Protein AF-A0A9D0W050-F1 (afdb_monomer_lite)

pLDDT: mean 95.97, std 3.52, range [81.81, 98.75]

Secondary structure (DSSP, 8-state):
-HHHHHHHHHHHHHHHHHSHHHHHHHHHHHHHHH--SSS-HHHHHHHHHHHHHHTT-HHHHHHHHHH-

Radius of gyration: 12.79 Å; chains: 1; bounding box: 33×18×28 Å

Structure (mmCIF, N/CA/C/O backbone):
data_AF-A0A9D0W050-F1
#
_entry.id   AF-A0A9D0W050-F1
#
loop_
_atom_site.group_PDB
_atom_site.id
_atom_site.type_symbol
_atom_site.label_atom_id
_atom_site.label_alt_id
_atom_site.label_comp_id
_atom_site.label_asym_id
_atom_site.label_entity_id
_atom_site.label_seq_id
_atom_site.pdbx_PDB_ins_code
_atom_site.Cartn_x
_atom_site.Cartn_y
_atom_site.Cartn_z
_atom_site.occupancy
_atom_site.B_iso_or_equiv
_atom_site.auth_seq_id
_atom_site.auth_comp_id
_atom_site.auth_asym_id
_atom_site.auth_atom_id
_atom_site.pdbx_PDB_model_num
ATOM 1 N N . MET A 1 1 ? 7.895 3.334 9.843 1.00 81.81 1 MET A N 1
ATOM 2 C CA . MET A 1 1 ? 8.160 2.241 8.881 1.00 81.81 1 MET A CA 1
ATOM 3 C C . MET A 1 1 ? 8.655 2.795 7.538 1.00 81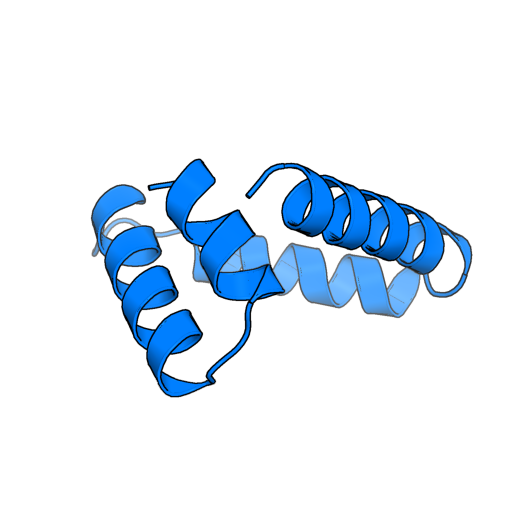.81 1 MET A C 1
ATOM 5 O O . MET A 1 1 ? 8.284 2.277 6.491 1.00 81.81 1 MET A O 1
ATOM 9 N N . LYS A 1 2 ? 9.504 3.838 7.560 1.00 92.12 2 LYS A N 1
ATOM 10 C CA . LYS A 1 2 ? 9.868 4.616 6.361 1.00 92.12 2 LYS A CA 1
ATOM 11 C C . LYS A 1 2 ? 10.545 3.758 5.292 1.00 92.12 2 LYS A C 1
ATOM 13 O O . LYS A 1 2 ? 10.083 3.742 4.164 1.00 92.12 2 LYS A O 1
ATOM 18 N N . ASP A 1 3 ? 11.486 2.909 5.693 1.00 97.19 3 ASP A N 1
ATOM 19 C CA . ASP A 1 3 ? 12.187 2.008 4.773 1.00 97.19 3 ASP A CA 1
ATOM 20 C C . ASP A 1 3 ? 11.240 1.095 3.975 1.00 97.19 3 ASP A C 1
ATOM 22 O O . ASP A 1 3 ? 11.490 0.795 2.811 1.00 97.19 3 ASP A O 1
ATOM 26 N N . LYS A 1 4 ? 10.140 0.636 4.588 1.00 97.44 4 LYS A N 1
ATOM 27 C CA . LYS A 1 4 ? 9.146 -0.217 3.920 1.00 97.44 4 LYS A CA 1
ATOM 28 C C . LYS A 1 4 ? 8.275 0.583 2.953 1.00 97.44 4 LYS A C 1
ATOM 30 O O . LYS A 1 4 ? 7.981 0.077 1.875 1.00 97.44 4 LYS A O 1
ATOM 35 N N . LEU A 1 5 ? 7.910 1.817 3.305 1.00 96.06 5 LEU A N 1
ATOM 36 C CA . LEU A 1 5 ? 7.216 2.736 2.396 1.00 96.06 5 LEU A CA 1
ATOM 37 C C . LEU A 1 5 ? 8.081 3.048 1.170 1.00 96.06 5 LEU A C 1
ATOM 39 O O . LEU A 1 5 ? 7.622 2.883 0.042 1.00 96.06 5 LEU A O 1
ATOM 43 N N . ASP A 1 6 ? 9.352 3.388 1.385 1.00 97.12 6 ASP A N 1
ATOM 44 C CA . ASP A 1 6 ? 10.299 3.698 0.310 1.00 97.12 6 ASP A CA 1
ATOM 45 C C . ASP A 1 6 ? 10.490 2.499 -0.637 1.00 97.12 6 ASP A C 1
ATOM 47 O O . ASP A 1 6 ? 10.533 2.661 -1.860 1.00 97.12 6 ASP A O 1
ATOM 51 N N . GLN A 1 7 ? 10.544 1.276 -0.093 1.00 97.88 7 GLN A N 1
ATOM 52 C CA . GLN A 1 7 ? 10.589 0.039 -0.884 1.00 97.88 7 GLN A CA 1
ATOM 53 C C . GLN A 1 7 ? 9.351 -0.132 -1.768 1.00 97.88 7 GLN A C 1
ATOM 55 O O . GLN A 1 7 ? 9.496 -0.427 -2.956 1.00 97.88 7 GLN A O 1
ATOM 60 N N . VAL A 1 8 ? 8.150 0.060 -1.211 1.00 96.12 8 VAL A N 1
ATOM 61 C CA . VAL A 1 8 ? 6.890 -0.058 -1.960 1.00 96.12 8 VAL A CA 1
ATOM 62 C C . VAL A 1 8 ? 6.822 0.993 -3.062 1.00 96.12 8 VAL A C 1
ATOM 64 O O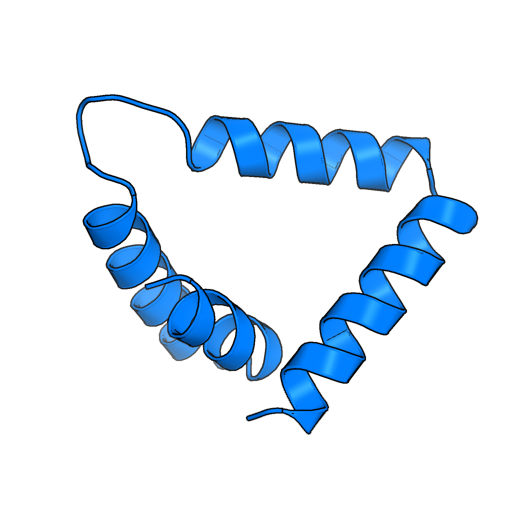 . VAL A 1 8 ? 6.539 0.651 -4.206 1.00 96.12 8 VAL A O 1
ATOM 67 N N . MET A 1 9 ? 7.145 2.251 -2.757 1.00 94.75 9 MET A N 1
ATOM 68 C CA . MET A 1 9 ? 7.140 3.334 -3.744 1.00 94.75 9 MET A CA 1
ATOM 69 C C . MET A 1 9 ? 8.130 3.066 -4.882 1.00 94.75 9 MET A C 1
ATOM 71 O O . MET A 1 9 ? 7.771 3.176 -6.055 1.00 94.75 9 MET A O 1
ATOM 75 N N . THR A 1 10 ? 9.351 2.641 -4.546 1.00 97.94 10 THR A N 1
ATOM 76 C CA . THR A 1 10 ? 10.383 2.293 -5.535 1.00 97.94 10 THR A CA 1
ATOM 77 C C . THR A 1 10 ? 9.939 1.128 -6.420 1.00 97.94 10 THR A C 1
ATOM 79 O O . THR A 1 10 ? 10.128 1.155 -7.638 1.00 97.94 10 THR A O 1
ATOM 82 N N . LEU A 1 11 ? 9.331 0.094 -5.827 1.00 96.81 11 LEU A N 1
ATOM 83 C CA . LEU A 1 11 ? 8.813 -1.048 -6.573 1.00 96.81 11 LEU A CA 1
ATOM 84 C C . LEU A 1 11 ? 7.696 -0.625 -7.530 1.00 96.81 11 LEU A C 1
ATOM 86 O O . LEU A 1 11 ? 7.748 -0.997 -8.700 1.00 96.81 11 LEU A O 1
ATOM 90 N N . THR A 1 12 ? 6.723 0.156 -7.058 1.00 96.38 12 THR A N 1
ATOM 91 C CA . THR A 1 12 ? 5.597 0.624 -7.878 1.00 96.38 12 THR A CA 1
ATOM 92 C C . THR A 1 12 ? 6.087 1.446 -9.066 1.00 96.38 12 THR A C 1
ATOM 94 O O . THR A 1 12 ? 5.703 1.146 -10.190 1.00 96.38 12 THR A O 1
ATOM 97 N N . GLN A 1 13 ? 7.019 2.383 -8.860 1.00 97.31 13 GLN A N 1
ATOM 98 C CA . GLN A 1 13 ? 7.617 3.169 -9.951 1.00 97.31 13 GLN A CA 1
ATOM 99 C C . GLN A 1 13 ? 8.319 2.290 -10.994 1.00 97.31 13 GLN A C 1
ATOM 101 O O . GLN A 1 13 ? 8.216 2.525 -12.199 1.00 97.31 13 GLN A O 1
ATOM 106 N N . ARG A 1 14 ? 9.038 1.253 -10.547 1.00 98.31 14 ARG A N 1
ATOM 107 C CA . ARG A 1 14 ? 9.667 0.294 -11.461 1.00 98.31 14 ARG A CA 1
ATOM 108 C C . ARG A 1 14 ? 8.617 -0.499 -12.242 1.00 98.31 14 ARG A C 1
ATOM 110 O O . ARG A 1 14 ? 8.771 -0.673 -13.445 1.00 98.31 14 ARG A O 1
ATOM 117 N N . LEU A 1 15 ? 7.558 -0.962 -11.579 1.00 98.25 15 LEU A N 1
ATOM 118 C CA . LEU A 1 15 ? 6.478 -1.716 -12.219 1.00 98.25 15 LEU A CA 1
ATOM 119 C C . LEU A 1 15 ? 5.713 -0.866 -13.240 1.00 98.25 15 LEU A C 1
ATOM 121 O O . LEU A 1 15 ? 5.446 -1.352 -14.331 1.00 98.25 15 LEU A O 1
ATOM 125 N N . GLU A 1 16 ? 5.455 0.410 -12.952 1.00 97.56 16 GLU A N 1
ATOM 126 C CA . GLU A 1 16 ? 4.847 1.337 -13.915 1.00 97.56 16 GLU A CA 1
ATOM 127 C C . GLU A 1 16 ? 5.676 1.480 -15.198 1.00 97.56 16 GLU A C 1
ATOM 129 O O . GLU A 1 16 ? 5.113 1.647 -16.279 1.00 97.56 16 GLU A O 1
ATOM 134 N N . LYS A 1 17 ? 7.008 1.402 -15.095 1.00 97.94 17 LYS A N 1
ATOM 135 C CA . LYS A 1 17 ? 7.912 1.460 -16.247 1.00 97.94 17 LYS A CA 1
ATOM 136 C C . LYS A 1 17 ? 8.000 0.129 -16.995 1.00 97.94 17 LYS A C 1
ATOM 138 O O . LYS A 1 17 ? 7.970 0.126 -18.224 1.00 97.94 17 LYS A O 1
ATOM 143 N N . ASP A 1 18 ? 8.155 -0.971 -16.265 1.00 98.50 18 ASP A N 1
ATOM 144 C CA . ASP A 1 18 ? 8.463 -2.283 -16.842 1.00 98.50 18 ASP A CA 1
ATOM 145 C C . ASP A 1 18 ? 7.193 -3.040 -17.293 1.00 98.50 18 ASP A C 1
ATOM 147 O O . ASP A 1 18 ? 7.246 -3.796 -18.262 1.00 98.50 18 ASP A O 1
ATOM 151 N N . TYR A 1 19 ? 6.052 -2.808 -16.630 1.00 98.38 19 TYR A N 1
ATOM 152 C CA . TYR A 1 19 ? 4.753 -3.471 -16.847 1.00 98.38 19 TYR A CA 1
ATOM 153 C C . TYR A 1 19 ? 3.581 -2.461 -16.836 1.00 98.38 19 TYR A C 1
ATOM 155 O O . TYR A 1 19 ? 2.658 -2.552 -16.020 1.00 98.38 19 TYR A O 1
ATOM 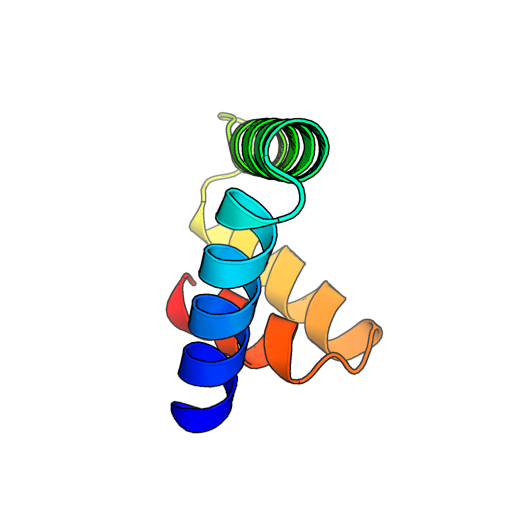163 N N . PRO A 1 20 ? 3.593 -1.454 -17.730 1.00 97.94 20 PRO A N 1
ATOM 164 C CA . PRO A 1 20 ? 2.694 -0.300 -17.648 1.00 97.94 20 PRO A CA 1
ATOM 165 C C . PRO A 1 20 ? 1.204 -0.655 -17.740 1.00 97.94 20 PRO A C 1
ATOM 167 O O . PRO A 1 20 ? 0.374 -0.004 -17.102 1.00 97.94 20 PRO A O 1
ATOM 170 N N . VAL A 1 21 ? 0.839 -1.670 -18.530 1.00 98.25 21 VAL A N 1
ATOM 171 C CA . VAL A 1 21 ? -0.567 -2.043 -18.756 1.00 98.25 21 VAL A CA 1
ATOM 172 C C . VAL A 1 21 ? -1.149 -2.702 -17.508 1.00 98.25 21 VAL A C 1
ATOM 174 O O . VAL A 1 21 ? -2.217 -2.313 -17.032 1.00 98.25 21 VAL A O 1
ATOM 177 N N . GLU A 1 22 ? -0.430 -3.669 -16.948 1.00 98.25 22 GLU A N 1
ATOM 178 C CA . GLU A 1 22 ? -0.813 -4.416 -15.758 1.00 98.25 22 GLU A CA 1
ATOM 179 C C . GLU A 1 22 ? -0.852 -3.501 -14.536 1.00 98.25 22 GLU A C 1
ATOM 181 O O . GLU A 1 22 ? -1.834 -3.503 -13.788 1.00 98.25 22 GLU A O 1
ATOM 186 N N . THR A 1 23 ? 0.181 -2.672 -14.357 1.00 98.25 23 THR A N 1
ATOM 187 C CA . THR A 1 23 ? 0.250 -1.738 -13.232 1.00 98.25 23 THR A CA 1
ATOM 188 C C . THR A 1 23 ? -0.848 -0.684 -13.314 1.00 98.25 23 THR A C 1
ATOM 190 O O . THR A 1 23 ? -1.522 -0.437 -12.314 1.00 98.25 23 THR A O 1
ATOM 193 N N . SER A 1 24 ? -1.125 -0.126 -14.498 1.00 97.75 24 SER A N 1
ATOM 194 C CA . SER A 1 24 ? -2.253 0.798 -14.679 1.00 97.75 24 SER A CA 1
ATOM 195 C C . SER A 1 24 ? -3.597 0.131 -14.364 1.00 97.75 24 SER A C 1
ATOM 197 O O . SER A 1 24 ? -4.443 0.721 -13.683 1.00 97.75 24 SER A O 1
ATOM 199 N N . GLY A 1 25 ? -3.785 -1.121 -14.796 1.00 98.50 25 GLY A N 1
ATOM 200 C CA . GLY A 1 25 ? -4.972 -1.913 -14.477 1.00 98.50 25 GLY A CA 1
ATOM 201 C C . GLY A 1 25 ? -5.165 -2.091 -12.970 1.00 98.50 25 GLY A C 1
ATOM 202 O O . GLY A 1 25 ? -6.252 -1.823 -12.452 1.00 98.50 25 GLY A O 1
ATOM 203 N N . PHE A 1 26 ? -4.101 -2.467 -12.259 1.00 97.62 26 PHE A N 1
ATOM 204 C CA . PHE A 1 26 ? -4.120 -2.625 -10.807 1.00 97.62 26 PHE A CA 1
ATOM 205 C C . PHE A 1 26 ? -4.418 -1.308 -10.075 1.00 97.62 26 PHE A C 1
ATOM 207 O O . PHE A 1 26 ? -5.312 -1.271 -9.232 1.00 97.62 26 PHE A O 1
ATOM 214 N N . LEU A 1 27 ? -3.741 -0.209 -10.426 1.00 96.50 27 LEU A N 1
ATOM 215 C CA . LEU A 1 27 ? -3.958 1.096 -9.786 1.00 96.50 27 LEU A CA 1
ATOM 216 C C . LEU A 1 27 ? -5.372 1.640 -10.042 1.00 96.50 27 LEU A C 1
ATOM 218 O O . LEU A 1 27 ? -5.986 2.243 -9.160 1.00 96.50 27 LEU A O 1
ATOM 222 N N . SER A 1 28 ? -5.926 1.394 -11.232 1.00 97.50 28 SER A N 1
ATOM 223 C CA . SER A 1 28 ? -7.312 1.745 -11.557 1.00 97.50 28 SER A CA 1
ATOM 224 C C . SER A 1 28 ? -8.315 0.939 -10.729 1.00 97.50 28 SER A C 1
ATOM 226 O O . SER A 1 28 ? -9.292 1.498 -10.221 1.00 97.50 28 SER A O 1
ATOM 228 N N . PHE A 1 29 ? -8.062 -0.362 -10.553 1.00 97.12 29 PHE A N 1
ATOM 229 C CA . PHE A 1 29 ? -8.843 -1.211 -9.658 1.00 97.12 29 PHE A CA 1
ATOM 230 C C . PHE A 1 29 ? -8.779 -0.702 -8.213 1.00 97.12 29 PHE A C 1
ATOM 232 O O . PHE A 1 29 ? -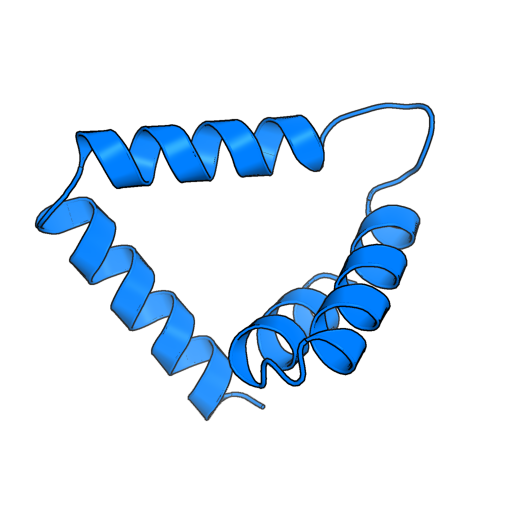9.833 -0.455 -7.627 1.00 97.12 29 PHE A O 1
ATOM 239 N N . LEU A 1 30 ? -7.575 -0.464 -7.682 1.00 95.25 30 LEU A N 1
ATOM 240 C CA . LEU A 1 30 ? -7.359 0.025 -6.319 1.00 95.25 30 LEU A CA 1
ATOM 241 C C . LEU A 1 30 ? -8.124 1.331 -6.074 1.00 95.25 30 LEU A C 1
ATOM 243 O O . LEU A 1 30 ? -8.937 1.417 -5.159 1.00 95.25 30 LEU A O 1
ATOM 247 N N . LYS A 1 31 ? -7.973 2.314 -6.971 1.00 94.19 31 LYS A N 1
ATOM 248 C CA . LYS A 1 31 ? -8.690 3.594 -6.888 1.00 94.19 31 LYS A CA 1
ATOM 249 C C . LYS A 1 31 ? -10.210 3.418 -6.841 1.00 94.19 31 LYS A C 1
ATOM 251 O O . LYS A 1 31 ? -10.900 4.174 -6.162 1.00 94.19 31 LYS A O 1
ATOM 256 N N . ARG A 1 32 ? -10.757 2.457 -7.591 1.00 95.00 32 ARG A N 1
ATOM 257 C CA . ARG A 1 32 ? -12.201 2.180 -7.604 1.00 95.00 32 ARG A CA 1
ATOM 258 C C . ARG A 1 32 ? -12.662 1.429 -6.359 1.00 95.00 32 ARG A C 1
ATOM 260 O O . ARG A 1 32 ? -13.765 1.708 -5.901 1.00 95.00 32 ARG A 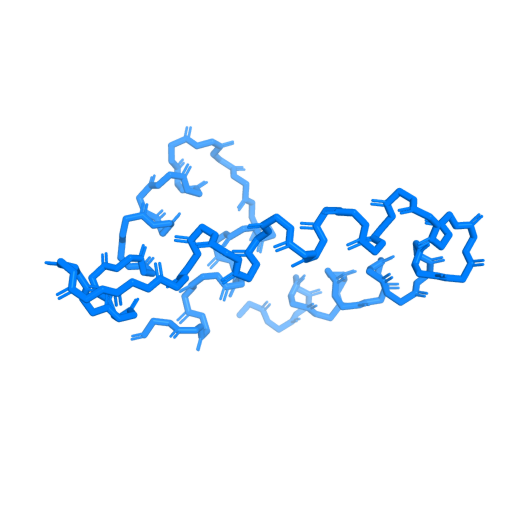O 1
ATOM 267 N N . ALA A 1 33 ? -11.850 0.518 -5.827 1.00 93.94 33 ALA A N 1
ATOM 268 C CA . ALA A 1 33 ? -12.137 -0.184 -4.578 1.00 93.94 33 ALA A CA 1
ATOM 269 C C . ALA A 1 33 ? -12.170 0.794 -3.390 1.00 93.94 33 ALA A C 1
ATOM 271 O O . ALA A 1 33 ? -13.093 0.750 -2.572 1.00 93.94 33 ALA A O 1
ATOM 272 N N . GLU A 1 34 ? -11.243 1.756 -3.367 1.00 93.31 34 GLU A N 1
ATOM 273 C CA . GLU A 1 34 ? -11.187 2.800 -2.339 1.00 93.31 34 GLU A CA 1
ATOM 274 C C . GLU A 1 34 ? -12.227 3.912 -2.537 1.00 93.31 34 GLU A C 1
ATOM 276 O O . GLU A 1 34 ? -12.657 4.555 -1.581 1.00 93.31 34 GLU A O 1
ATOM 281 N N . ALA A 1 35 ? -12.787 4.065 -3.737 1.00 88.94 35 ALA A N 1
ATOM 282 C CA . ALA A 1 35 ? -13.889 4.993 -3.982 1.00 88.94 35 ALA A CA 1
ATOM 283 C C . ALA A 1 35 ? -15.236 4.505 -3.411 1.00 88.94 35 ALA A C 1
ATOM 285 O O . ALA A 1 35 ? -15.503 3.313 -3.265 1.00 88.94 35 ALA A O 1
ATOM 286 N N . GLY A 1 36 ? -16.144 5.431 -3.115 1.00 85.50 36 GLY A N 1
ATOM 287 C CA . GLY A 1 36 ? -17.511 5.109 -2.702 1.00 85.50 36 GLY A CA 1
ATOM 288 C C . GLY A 1 36 ? -18.009 5.999 -1.574 1.00 85.50 36 GLY A C 1
ATOM 289 O O . GLY A 1 36 ? -17.260 6.779 -1.006 1.00 85.50 36 GLY A O 1
ATOM 290 N N . LYS A 1 37 ? -19.310 5.896 -1.295 1.00 84.81 37 LYS A N 1
ATOM 291 C CA . LYS A 1 37 ? -20.019 6.745 -0.321 1.00 84.81 37 LYS A CA 1
ATOM 292 C C . LYS A 1 37 ? -20.651 5.975 0.840 1.00 84.81 37 LYS A C 1
ATOM 294 O O . LYS A 1 37 ? -21.194 6.594 1.742 1.00 84.81 37 LYS A O 1
ATOM 299 N N . ALA A 1 38 ? -20.631 4.641 0.786 1.00 96.00 38 ALA A N 1
ATOM 300 C CA . ALA A 1 38 ? -21.165 3.801 1.859 1.00 96.00 38 ALA A CA 1
ATOM 301 C C . ALA A 1 38 ? -20.216 3.737 3.067 1.00 96.00 38 ALA A C 1
ATOM 303 O O . ALA A 1 38 ? -20.685 3.642 4.194 1.00 96.00 38 ALA A O 1
ATOM 304 N N . LEU A 1 39 ? -18.907 3.810 2.811 1.00 95.31 39 LEU A N 1
ATOM 305 C CA . LEU A 1 39 ? -17.846 3.935 3.806 1.00 95.31 39 LEU A CA 1
ATOM 306 C C . LEU A 1 39 ? -16.948 5.100 3.396 1.00 95.31 39 LEU A C 1
ATOM 308 O O . LEU A 1 39 ? -16.690 5.267 2.198 1.00 95.31 39 LEU A O 1
ATOM 312 N N . ASP A 1 40 ? -16.498 5.886 4.370 1.00 92.44 40 ASP A N 1
ATOM 313 C CA . ASP A 1 40 ? -15.479 6.908 4.142 1.00 92.44 40 ASP A CA 1
ATOM 314 C C . ASP A 1 40 ? -14.084 6.278 3.964 1.00 92.44 40 ASP A C 1
ATOM 316 O O . ASP A 1 40 ? -13.884 5.083 4.196 1.00 92.44 40 ASP A O 1
ATOM 320 N N . ILE A 1 41 ? -13.117 7.079 3.504 1.00 92.94 41 ILE A N 1
ATOM 321 C CA . ILE A 1 41 ? -11.75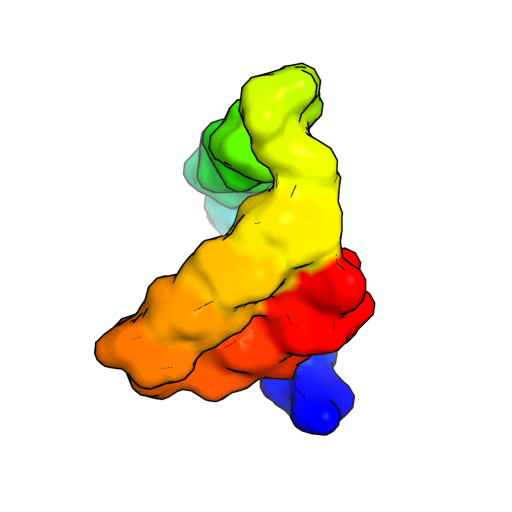7 6.592 3.236 1.00 92.94 41 ILE A CA 1
ATOM 322 C C . ILE A 1 41 ? -11.085 6.054 4.504 1.00 92.94 41 ILE A C 1
ATOM 324 O O . ILE A 1 41 ? -10.462 5.001 4.471 1.00 92.94 41 ILE A O 1
ATOM 328 N N . ARG A 1 42 ? -11.304 6.701 5.653 1.00 93.25 42 ARG A N 1
ATOM 329 C CA . ARG A 1 42 ? -10.699 6.302 6.927 1.00 93.25 42 ARG A CA 1
ATOM 330 C C . ARG A 1 42 ? -11.197 4.932 7.383 1.00 93.25 42 ARG A C 1
ATOM 332 O O . ARG A 1 42 ? -10.426 4.116 7.878 1.00 93.25 42 ARG A O 1
ATOM 339 N N . GLN A 1 43 ? -12.489 4.660 7.218 1.00 96.06 43 GLN A N 1
ATOM 340 C CA . GLN A 1 43 ? -13.084 3.360 7.517 1.00 96.06 43 GLN A CA 1
ATOM 341 C C . GLN A 1 43 ? -12.485 2.258 6.646 1.00 96.06 43 GLN A C 1
ATOM 343 O O . GLN A 1 43 ? -12.246 1.156 7.140 1.00 96.06 43 GLN A O 1
ATOM 348 N N . LYS A 1 44 ? -12.233 2.545 5.368 1.00 96.69 44 LYS A N 1
ATOM 349 C CA . LYS A 1 44 ? -11.616 1.581 4.457 1.00 96.69 44 LYS A CA 1
ATOM 350 C C . LYS A 1 44 ? -10.149 1.349 4.766 1.00 96.69 44 LYS A C 1
ATOM 352 O O . LYS A 1 44 ? -9.749 0.194 4.850 1.00 96.69 44 LYS A O 1
ATOM 357 N N . GLU A 1 45 ? -9.387 2.396 5.060 1.00 96.94 45 GLU A N 1
ATOM 358 C CA . GLU A 1 45 ? -7.987 2.235 5.448 1.00 96.94 45 GLU A CA 1
ATOM 359 C C . GLU A 1 45 ? -7.845 1.443 6.755 1.00 96.94 45 GLU A C 1
ATOM 361 O O . GLU A 1 45 ? -6.991 0.567 6.857 1.00 96.94 45 GLU A O 1
ATOM 366 N N . LEU A 1 46 ? -8.760 1.604 7.720 1.00 97.69 46 LEU A N 1
ATOM 367 C CA . LEU A 1 46 ? -8.799 0.734 8.905 1.00 97.69 46 LEU A CA 1
ATOM 368 C C . LEU A 1 46 ? -9.071 -0.741 8.560 1.00 97.69 46 LEU A C 1
ATOM 370 O O . LEU A 1 46 ? -8.467 -1.634 9.162 1.00 97.69 46 LEU A O 1
ATOM 374 N N . ILE A 1 47 ? -9.953 -1.017 7.592 1.00 97.62 47 ILE A N 1
ATOM 375 C CA . ILE A 1 47 ? -10.165 -2.378 7.070 1.00 97.62 47 ILE A CA 1
ATOM 376 C C . ILE A 1 47 ? -8.882 -2.884 6.397 1.00 97.62 47 ILE A C 1
ATOM 378 O O . ILE A 1 47 ? -8.470 -4.017 6.648 1.00 97.62 47 ILE A O 1
ATOM 382 N N . ASN A 1 48 ? -8.212 -2.049 5.606 1.00 98.12 48 ASN A N 1
ATOM 383 C CA . ASN A 1 48 ? -6.974 -2.405 4.925 1.00 98.12 48 ASN A CA 1
ATOM 384 C C . ASN A 1 48 ? -5.829 -2.685 5.904 1.00 98.12 48 ASN A C 1
ATOM 386 O O . ASN A 1 48 ? -5.104 -3.660 5.716 1.00 98.12 48 ASN A O 1
ATOM 390 N N . VAL A 1 49 ? -5.703 -1.927 6.999 1.00 98.31 49 VAL A N 1
ATOM 391 C CA . VAL A 1 49 ? -4.752 -2.222 8.085 1.00 98.31 49 VAL A CA 1
ATOM 392 C C . VAL A 1 49 ? -5.042 -3.595 8.696 1.00 98.31 49 VAL A C 1
ATOM 394 O O . VAL A 1 49 ? -4.119 -4.390 8.889 1.00 98.31 49 VAL A O 1
ATOM 397 N N . ALA A 1 50 ? -6.312 -3.926 8.955 1.00 98.56 50 ALA A N 1
ATOM 398 C CA . ALA A 1 50 ? -6.681 -5.245 9.472 1.00 98.56 50 ALA A CA 1
ATOM 399 C C . ALA A 1 50 ? -6.320 -6.375 8.488 1.00 98.56 50 ALA A C 1
ATOM 401 O O . ALA A 1 50 ? -5.746 -7.388 8.897 1.00 98.56 50 ALA A O 1
ATOM 402 N N . LEU A 1 51 ? -6.594 -6.189 7.192 1.00 98.56 51 LEU A N 1
ATOM 403 C CA . LEU A 1 51 ? -6.220 -7.137 6.136 1.00 98.56 51 LEU A CA 1
ATOM 404 C C . LEU A 1 51 ? -4.698 -7.281 6.007 1.00 98.56 51 LEU A C 1
ATOM 406 O O . LEU A 1 51 ? -4.196 -8.395 5.876 1.00 98.56 51 LEU A O 1
ATOM 410 N N . ALA A 1 52 ? -3.955 -6.179 6.098 1.00 98.25 52 ALA A N 1
ATOM 411 C CA . ALA A 1 52 ? -2.500 -6.160 6.029 1.00 98.25 52 ALA A CA 1
ATOM 412 C C . ALA A 1 52 ? -1.853 -6.945 7.180 1.00 98.25 52 ALA A C 1
ATOM 414 O O . ALA A 1 52 ? -0.916 -7.714 6.952 1.00 98.25 52 ALA A O 1
ATOM 415 N N . VAL A 1 53 ? -2.381 -6.796 8.402 1.00 98.50 53 VAL A N 1
ATOM 416 C CA . VAL A 1 53 ? -1.957 -7.577 9.574 1.00 98.50 53 VAL A CA 1
ATOM 417 C C . VAL A 1 53 ? -2.307 -9.053 9.401 1.00 98.50 53 VAL A C 1
ATOM 419 O O . VAL A 1 53 ? -1.448 -9.905 9.624 1.00 98.50 53 VAL A O 1
ATOM 422 N N . ALA A 1 54 ? -3.530 -9.369 8.960 1.00 98.75 54 ALA A N 1
ATOM 423 C CA . ALA A 1 54 ? -3.959 -10.748 8.721 1.00 98.75 54 ALA A CA 1
ATOM 424 C C . ALA A 1 54 ? -3.105 -11.453 7.652 1.00 98.75 54 ALA A C 1
ATOM 426 O O . ALA A 1 54 ? -2.786 -12.631 7.794 1.00 98.75 54 ALA A O 1
ATOM 427 N N . ALA A 1 55 ? -2.692 -10.721 6.616 1.00 98.50 55 ALA A N 1
ATOM 428 C CA . ALA A 1 55 ? -1.796 -11.200 5.568 1.00 98.50 55 ALA A CA 1
ATOM 429 C C . ALA A 1 55 ? -0.309 -11.187 5.967 1.00 98.50 55 ALA A C 1
ATOM 431 O O . ALA A 1 55 ? 0.528 -11.631 5.184 1.00 98.50 55 ALA A O 1
ATOM 432 N N . GLN A 1 56 ? 0.035 -10.653 7.147 1.00 98.25 56 GLN A N 1
ATOM 433 C CA . GLN A 1 56 ? 1.414 -10.479 7.622 1.00 98.25 56 GLN A CA 1
ATOM 434 C C . GLN A 1 56 ? 2.302 -9.716 6.620 1.00 98.25 56 GLN A C 1
ATOM 436 O O . GLN A 1 56 ? 3.497 -9.973 6.479 1.00 98.25 56 GLN A O 1
ATOM 441 N N . CYS A 1 57 ? 1.706 -8.759 5.908 1.00 98.19 57 CYS A N 1
ATOM 442 C CA . CYS A 1 57 ? 2.364 -8.011 4.846 1.00 98.19 57 CYS A CA 1
ATOM 443 C C . CYS A 1 57 ? 2.960 -6.710 5.402 1.00 98.19 57 CYS A C 1
ATOM 445 O O . CYS A 1 57 ? 2.268 -5.700 5.503 1.00 98.19 57 CYS A O 1
ATOM 447 N N . GLU A 1 58 ? 4.257 -6.699 5.725 1.00 97.56 58 GLU A N 1
ATOM 448 C CA . GLU A 1 58 ? 4.932 -5.515 6.295 1.00 97.56 58 GLU A CA 1
ATOM 449 C C . GLU A 1 58 ? 4.827 -4.264 5.407 1.00 97.56 58 GLU A C 1
ATOM 451 O O . GLU A 1 58 ? 4.729 -3.148 5.912 1.00 97.56 58 GLU A O 1
ATOM 456 N N . TRP A 1 59 ? 4.833 -4.450 4.086 1.00 97.56 59 TRP A N 1
ATOM 457 C CA . TRP A 1 59 ? 4.625 -3.385 3.104 1.00 97.56 59 TRP A CA 1
ATOM 458 C C . TRP A 1 59 ? 3.216 -2.801 3.178 1.00 97.56 59 TRP A C 1
ATOM 460 O O . TRP A 1 59 ? 3.057 -1.586 3.245 1.00 97.56 59 TRP A O 1
ATOM 470 N N . CYS A 1 60 ? 2.207 -3.667 3.229 1.00 97.62 60 CYS A N 1
ATOM 471 C CA . CYS A 1 60 ? 0.807 -3.276 3.309 1.00 97.62 60 CYS A CA 1
ATOM 472 C C . CYS A 1 60 ? 0.507 -2.588 4.648 1.00 97.62 60 CYS A C 1
ATOM 474 O O . CYS A 1 60 ? -0.214 -1.599 4.680 1.00 97.62 60 CYS A O 1
ATOM 476 N N . ILE A 1 61 ? 1.103 -3.072 5.748 1.00 97.94 61 ILE A N 1
ATOM 477 C CA . ILE A 1 61 ? 0.982 -2.436 7.066 1.00 97.94 61 ILE A CA 1
ATOM 478 C C . ILE A 1 61 ? 1.586 -1.033 7.010 1.00 97.94 61 ILE A C 1
ATOM 480 O O . ILE A 1 61 ? 0.953 -0.087 7.459 1.00 97.94 61 ILE A O 1
ATOM 484 N N . ALA A 1 62 ? 2.790 -0.885 6.445 1.00 97.25 62 ALA A N 1
ATOM 485 C CA . ALA A 1 62 ? 3.439 0.419 6.342 1.00 97.25 62 ALA A CA 1
ATOM 486 C C . ALA A 1 62 ? 2.594 1.411 5.534 1.00 97.25 62 ALA A C 1
ATOM 488 O O . ALA A 1 62 ? 2.428 2.546 5.963 1.00 97.25 62 ALA A O 1
ATOM 489 N N . PHE A 1 63 ? 2.062 0.962 4.395 1.00 96.75 63 PHE A N 1
ATOM 490 C CA . PHE A 1 63 ? 1.273 1.775 3.476 1.00 96.75 63 PHE A CA 1
ATOM 491 C C . PHE A 1 63 ? -0.065 2.210 4.084 1.00 96.75 63 PHE A C 1
ATOM 493 O O . PHE A 1 63 ? -0.311 3.400 4.229 1.00 96.75 63 PHE A O 1
ATOM 500 N N . HIS A 1 64 ? -0.897 1.265 4.524 1.00 97.19 64 HIS A N 1
ATOM 501 C CA . HIS A 1 64 ? -2.246 1.586 4.998 1.00 97.19 64 HIS A CA 1
ATOM 502 C C . HIS A 1 64 ? -2.266 2.288 6.363 1.00 97.19 64 HIS A C 1
ATOM 504 O O . HIS A 1 64 ? -3.240 2.952 6.688 1.00 97.19 64 HIS A O 1
ATOM 510 N N . VAL A 1 65 ? -1.201 2.186 7.169 1.00 96.94 65 VAL A N 1
ATOM 511 C CA . VAL A 1 65 ? -1.070 2.998 8.394 1.00 96.94 65 VAL A CA 1
ATOM 512 C C . VAL A 1 65 ? -0.713 4.457 8.080 1.00 96.94 65 VAL A C 1
ATOM 514 O O . VAL A 1 65 ? -1.100 5.329 8.847 1.00 96.94 65 VAL A O 1
ATOM 517 N N . GLU A 1 66 ? 0.015 4.734 6.993 1.00 95.44 66 GLU A N 1
ATOM 518 C CA . GLU A 1 66 ? 0.332 6.109 6.565 1.00 95.44 66 GLU A CA 1
ATOM 519 C C . GLU A 1 66 ? -0.899 6.816 5.965 1.00 95.44 66 GLU A C 1
ATOM 521 O O . GLU A 1 66 ? -1.057 8.021 6.141 1.00 95.44 66 GLU A O 1
ATOM 526 N N . GLU A 1 67 ? -1.779 6.065 5.292 1.00 90.88 67 GLU A N 1
ATOM 527 C CA . GLU A 1 67 ? -2.993 6.590 4.644 1.00 90.88 67 GLU A CA 1
ATOM 528 C C . GLU A 1 67 ? -4.214 6.724 5.589 1.00 90.88 67 GLU A C 1
ATOM 530 O O . GLU A 1 67 ? -5.155 7.454 5.262 1.00 90.88 67 GLU A O 1
ATOM 535 N N . ALA A 1 68 ? -4.226 6.029 6.738 1.00 85.62 68 ALA A N 1
ATOM 536 C CA . ALA A 1 68 ? -5.347 5.976 7.700 1.00 85.62 68 ALA A CA 1
ATOM 537 C C . ALA A 1 68 ? -5.473 7.203 8.626 1.00 85.62 68 ALA A C 1
ATOM 539 O O . ALA A 1 68 ? -6.634 7.601 8.913 1.00 85.62 68 ALA A O 1
#

Sequence (68 aa):
MKDKLDQVMTLTQRLEKDYPVETSGFLSFLKRAEAGKALDIRQKELINVALAVAAQCEWCIAFHVEEA

Foldseek 3Di:
DVVLQVVVVVVLVVCCVPPVVVSVVVVVVVVVVCDDDVDDNLRVLVVQCVVCVVVVPPSSVVVSVVRD